Protein AF-A0A975LPV0-F1 (afdb_monomer_lite)

pLDDT: mean 86.21, std 16.2, range [37.06, 97.62]

Foldseek 3Di:
DVPPQQPDWAALVRVCVVVVHDSVVSVVVLVVVQVVCVVVVNPKHWDQDPVVNTTGID

Sequence (58 aa):
MYYMLLGSTFGRTELSKTFGVDTRTVSRYVSEINVFFMNNYINHKIVYAGELKKYRME

Radius of gyration: 11.57 Å; chains: 1; bounding box: 23×23×28 Å

Structure (mmCIF, N/CA/C/O backbone):
data_AF-A0A975LPV0-F1
#
_entry.id   AF-A0A975LPV0-F1
#
loop_
_atom_site.group_PDB
_atom_site.id
_atom_site.type_symbol
_atom_site.label_atom_id
_atom_site.label_alt_id
_atom_site.label_comp_id
_atom_site.label_asym_id
_atom_site.label_entity_id
_atom_site.label_seq_id
_atom_site.pdbx_PDB_ins_code
_atom_site.Cartn_x
_atom_site.Cartn_y
_atom_site.Cartn_z
_atom_site.occupancy
_atom_site.B_iso_or_equiv
_atom_site.auth_seq_id
_atom_site.auth_comp_id
_atom_site.auth_asym_id
_atom_site.auth_atom_id
_atom_site.pdbx_PDB_model_num
ATOM 1 N N . MET A 1 1 ? -10.488 -4.143 -18.845 1.00 42.81 1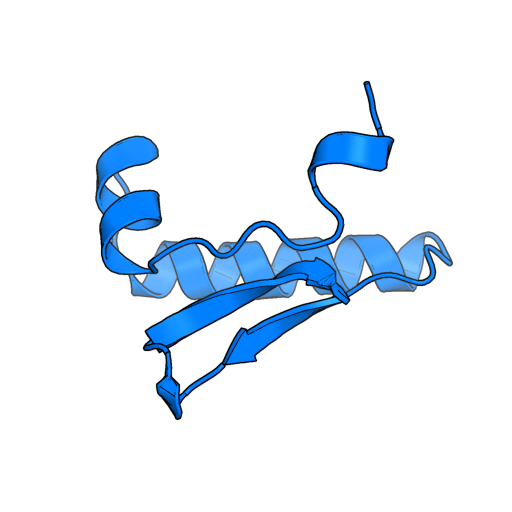 MET A N 1
ATOM 2 C CA . MET A 1 1 ? -10.598 -4.225 -17.369 1.00 42.81 1 MET A CA 1
ATOM 3 C C . MET A 1 1 ? -9.355 -3.721 -16.618 1.00 42.81 1 MET A C 1
ATOM 5 O O . MET A 1 1 ? -9.503 -3.345 -15.469 1.00 42.81 1 MET A O 1
ATOM 9 N N . TYR A 1 2 ? -8.164 -3.652 -17.237 1.00 38.22 2 TYR A N 1
ATOM 10 C CA . TYR A 1 2 ? -6.915 -3.205 -16.580 1.00 38.22 2 TYR A CA 1
ATOM 11 C C . TYR A 1 2 ? -6.830 -1.679 -16.331 1.00 38.22 2 TYR A C 1
ATOM 13 O O . TYR A 1 2 ? -6.225 -1.233 -15.366 1.00 38.22 2 TYR A O 1
ATOM 21 N N . TYR A 1 3 ? -7.506 -0.869 -17.153 1.00 37.06 3 TYR A N 1
ATOM 22 C CA . TYR A 1 3 ? -7.445 0.600 -17.092 1.00 37.06 3 TYR A CA 1
ATOM 23 C C . TYR A 1 3 ? -8.235 1.253 -15.941 1.00 37.06 3 TYR A C 1
ATOM 25 O O . TYR A 1 3 ? -8.201 2.470 -15.809 1.00 37.06 3 TYR A O 1
ATOM 33 N N . MET A 1 4 ? -8.948 0.486 -15.107 1.00 42.03 4 MET A N 1
ATOM 34 C CA . MET A 1 4 ? -9.830 1.054 -14.071 1.00 42.03 4 MET A CA 1
ATOM 35 C C . MET A 1 4 ? -9.105 1.409 -12.759 1.00 42.03 4 MET A C 1
ATOM 37 O O . MET A 1 4 ? -9.686 2.088 -11.919 1.00 42.03 4 MET A O 1
ATOM 41 N N . LEU A 1 5 ? -7.850 0.972 -12.582 1.00 51.47 5 LEU A N 1
ATOM 42 C CA . LEU A 1 5 ? -7.068 1.185 -11.352 1.00 51.47 5 LEU A CA 1
ATOM 43 C C . LEU A 1 5 ? -6.126 2.400 -11.401 1.00 51.47 5 LEU A C 1
ATOM 45 O O . LEU A 1 5 ? -5.658 2.853 -10.356 1.00 51.47 5 LEU A O 1
ATOM 49 N N . LEU A 1 6 ? -5.869 2.952 -12.591 1.00 47.25 6 LEU A N 1
ATOM 50 C CA . LEU A 1 6 ? -5.072 4.168 -12.765 1.00 47.25 6 LEU A CA 1
ATOM 51 C C . LEU A 1 6 ? -5.892 5.373 -12.279 1.00 47.25 6 LEU A C 1
ATOM 53 O O . LEU A 1 6 ? -6.727 5.908 -13.002 1.00 47.25 6 LEU A O 1
ATOM 57 N N . GLY A 1 7 ? -5.694 5.750 -11.014 1.00 56.38 7 GLY A N 1
ATOM 58 C CA . GLY A 1 7 ? -6.394 6.853 -10.342 1.00 56.38 7 GLY A CA 1
ATOM 59 C C . GLY A 1 7 ? -7.254 6.441 -9.143 1.00 56.38 7 GLY A C 1
ATOM 60 O O . GLY A 1 7 ? -7.757 7.307 -8.425 1.00 56.38 7 GLY A O 1
ATOM 61 N N . SER A 1 8 ? -7.407 5.142 -8.871 1.00 68.00 8 SER A N 1
ATOM 62 C CA . SER A 1 8 ? -8.110 4.680 -7.671 1.00 68.00 8 SER A CA 1
ATOM 63 C C . SER A 1 8 ? -7.274 4.967 -6.424 1.00 68.00 8 SER A C 1
ATOM 65 O O . SER A 1 8 ? -6.089 4.630 -6.360 1.00 68.00 8 SER A O 1
ATOM 67 N N . THR A 1 9 ? -7.895 5.576 -5.413 1.00 81.00 9 THR A N 1
ATOM 68 C CA . THR A 1 9 ? -7.263 5.787 -4.107 1.00 81.00 9 THR A CA 1
ATOM 69 C C . THR A 1 9 ? -7.950 4.932 -3.054 1.00 81.00 9 THR A C 1
ATOM 71 O O . THR A 1 9 ? -9.174 4.956 -2.945 1.00 81.00 9 THR A O 1
ATOM 74 N N . PHE A 1 10 ? -7.172 4.203 -2.257 1.00 87.06 10 PHE A N 1
ATOM 75 C CA . PHE A 1 10 ? -7.688 3.275 -1.250 1.00 87.06 10 PHE A CA 1
ATOM 76 C C . PHE A 1 10 ? -7.234 3.667 0.153 1.00 87.06 10 PHE A C 1
ATOM 78 O O . PHE A 1 10 ? -6.046 3.894 0.396 1.00 87.06 10 PHE A O 1
ATOM 85 N N . GLY A 1 11 ? -8.164 3.745 1.104 1.00 90.19 11 GLY A N 1
ATOM 86 C CA . GLY A 1 11 ? -7.828 4.053 2.493 1.00 90.19 11 GLY A CA 1
ATOM 87 C C . GLY A 1 11 ? -7.137 2.883 3.190 1.00 90.19 11 GLY A C 1
ATOM 88 O O . GLY A 1 11 ? -7.569 1.741 3.076 1.00 90.19 11 GLY A O 1
ATOM 89 N N . ARG A 1 12 ? -6.108 3.147 4.004 1.00 89.81 12 ARG A N 1
ATOM 90 C CA . ARG A 1 12 ? -5.438 2.082 4.778 1.00 89.81 12 ARG A CA 1
ATOM 91 C C . ARG A 1 12 ? -6.403 1.333 5.710 1.00 89.81 12 ARG A C 1
ATOM 93 O O . ARG A 1 12 ? -6.330 0.114 5.824 1.00 89.81 12 ARG A O 1
ATOM 100 N N . THR A 1 13 ? -7.314 2.055 6.364 1.00 90.88 13 THR A N 1
ATOM 101 C CA . THR A 1 13 ? -8.340 1.471 7.249 1.00 90.88 13 THR A CA 1
ATOM 102 C C . THR A 1 13 ? -9.417 0.716 6.472 1.00 90.88 13 THR A C 1
ATOM 104 O O . THR A 1 13 ? -9.941 -0.278 6.959 1.00 90.88 13 THR A O 1
ATOM 107 N N . GLU A 1 14 ? -9.743 1.174 5.267 1.00 90.94 14 GLU A N 1
ATOM 108 C CA . GLU A 1 14 ? -10.691 0.500 4.380 1.00 90.94 14 GLU A CA 1
ATOM 109 C C . GLU A 1 14 ? -10.127 -0.847 3.928 1.00 90.94 14 GLU A C 1
ATOM 111 O O . GLU A 1 14 ? -10.753 -1.871 4.169 1.00 90.94 14 GLU A O 1
ATOM 116 N N . LEU A 1 15 ? -8.892 -0.864 3.415 1.00 91.88 15 LEU A N 1
ATOM 117 C CA . LEU A 1 15 ? -8.187 -2.094 3.039 1.00 91.88 15 LEU A CA 1
ATOM 118 C C . LEU A 1 15 ? -8.073 -3.063 4.223 1.00 91.88 15 LEU A C 1
ATOM 120 O O . LEU A 1 15 ? -8.316 -4.254 4.074 1.00 91.88 15 LEU A O 1
ATOM 124 N N . SER A 1 16 ? -7.760 -2.548 5.414 1.00 94.19 16 SER A N 1
ATOM 125 C CA . SER A 1 16 ? -7.703 -3.348 6.642 1.00 94.19 16 SER A CA 1
ATOM 126 C C . SER A 1 16 ? -9.029 -4.063 6.925 1.00 94.19 16 SER A C 1
ATOM 128 O O . SER A 1 16 ? -9.028 -5.265 7.179 1.00 94.19 16 SER A O 1
ATOM 130 N N . LYS A 1 17 ? -10.166 -3.364 6.813 1.00 95.00 17 LYS A N 1
ATOM 131 C CA . LYS A 1 17 ? -11.497 -3.965 6.993 1.00 95.00 17 LYS A CA 1
ATOM 132 C C . LYS A 1 17 ? -11.848 -4.943 5.874 1.00 95.00 17 LYS A C 1
ATOM 134 O O . LYS A 1 17 ? -12.311 -6.037 6.167 1.00 95.00 17 LYS A O 1
ATOM 139 N N . THR A 1 18 ? -11.609 -4.563 4.620 1.00 92.94 18 THR A N 1
ATOM 140 C CA . THR A 1 18 ? -11.936 -5.376 3.440 1.00 92.94 18 THR A CA 1
ATOM 141 C C . THR A 1 18 ? -11.198 -6.710 3.442 1.00 92.94 18 THR A C 1
ATOM 143 O O . THR A 1 18 ? -11.785 -7.736 3.117 1.00 92.94 18 THR A O 1
ATOM 146 N N . PHE A 1 19 ? -9.924 -6.709 3.837 1.00 91.56 19 PHE A N 1
ATOM 147 C CA . PHE A 1 19 ? -9.096 -7.914 3.860 1.00 91.56 19 PHE A CA 1
ATOM 148 C C . PHE A 1 19 ? -9.043 -8.600 5.230 1.00 91.56 19 PHE A C 1
ATOM 150 O O . PHE A 1 19 ? -8.416 -9.647 5.351 1.00 91.56 19 PHE A O 1
ATOM 157 N N . GLY A 1 20 ? -9.678 -8.033 6.262 1.00 95.12 20 GLY A N 1
ATOM 158 C CA . GLY A 1 20 ? -9.685 -8.604 7.612 1.00 95.12 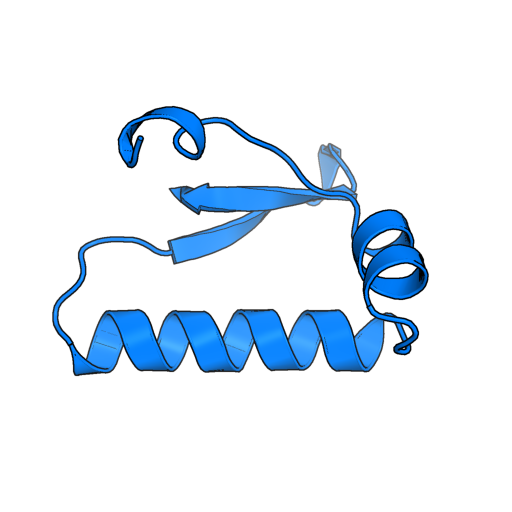20 GLY A CA 1
ATOM 159 C C . GLY A 1 20 ? -8.300 -8.669 8.265 1.00 95.12 20 GLY A C 1
ATOM 160 O O . GLY A 1 20 ? -8.027 -9.582 9.039 1.00 95.12 20 GLY A O 1
ATOM 161 N N . VAL A 1 21 ? -7.415 -7.721 7.948 1.00 95.25 21 VAL A N 1
ATOM 162 C CA . VAL A 1 21 ? -6.031 -7.667 8.452 1.00 95.25 21 VAL A CA 1
ATOM 163 C C . VAL A 1 21 ? -5.756 -6.348 9.148 1.00 95.25 21 VAL A C 1
ATOM 165 O O . VAL A 1 21 ? -6.424 -5.348 8.896 1.00 95.25 21 VAL A O 1
ATOM 168 N N . ASP A 1 22 ? -4.742 -6.299 10.003 1.00 95.50 22 ASP A N 1
ATOM 169 C CA . ASP A 1 22 ? -4.344 -5.052 10.644 1.00 95.50 22 ASP A CA 1
ATOM 170 C C . ASP A 1 22 ? -3.712 -4.060 9.641 1.00 95.50 22 ASP A C 1
ATOM 172 O O . ASP A 1 22 ? -3.176 -4.415 8.587 1.00 95.50 22 ASP A O 1
ATOM 176 N N . THR A 1 23 ? -3.752 -2.770 9.977 1.00 92.69 23 THR A N 1
ATOM 177 C CA . THR A 1 23 ? -3.237 -1.703 9.098 1.00 92.69 23 THR A CA 1
ATOM 178 C C . THR A 1 23 ? -1.722 -1.767 8.845 1.00 92.69 23 THR A C 1
ATOM 180 O O . THR A 1 23 ? -1.247 -1.247 7.827 1.00 92.69 23 THR A O 1
ATOM 183 N N . ARG A 1 24 ? -0.945 -2.401 9.732 1.00 94.44 24 ARG A N 1
ATOM 184 C CA . ARG A 1 24 ? 0.494 -2.630 9.541 1.00 94.44 24 ARG A CA 1
ATOM 185 C C . ARG A 1 24 ? 0.714 -3.754 8.528 1.00 94.44 24 ARG A C 1
ATOM 187 O O . ARG A 1 24 ? 1.574 -3.603 7.663 1.00 94.44 24 ARG A O 1
ATOM 194 N N . THR A 1 25 ? -0.105 -4.800 8.553 1.00 96.06 25 THR A N 1
ATOM 195 C CA . THR A 1 25 ? -0.133 -5.858 7.538 1.00 96.06 25 THR A CA 1
ATOM 196 C C . THR A 1 25 ? -0.501 -5.304 6.164 1.00 96.06 25 THR A C 1
ATOM 198 O O . THR A 1 25 ? 0.193 -5.613 5.200 1.00 96.06 25 THR A O 1
ATOM 201 N N . VAL A 1 26 ? -1.476 -4.388 6.067 1.00 94.81 26 VAL A N 1
ATOM 202 C CA . VAL A 1 26 ? -1.754 -3.664 4.805 1.00 94.81 26 VAL A CA 1
ATOM 203 C C . VAL A 1 26 ? -0.497 -2.965 4.282 1.00 94.81 26 VAL A C 1
ATOM 205 O O . VAL A 1 26 ? -0.177 -3.053 3.100 1.00 94.81 26 VAL A O 1
ATOM 208 N N . SER A 1 27 ? 0.241 -2.293 5.169 1.00 93.69 27 SER A N 1
ATOM 209 C CA . SER A 1 27 ? 1.457 -1.566 4.786 1.00 93.69 27 SER A CA 1
ATOM 210 C C . SER A 1 27 ? 2.549 -2.521 4.294 1.00 93.69 27 SER A C 1
ATOM 212 O O . SER A 1 27 ? 3.221 -2.226 3.310 1.00 93.69 27 SER A O 1
ATOM 214 N N . ARG A 1 28 ? 2.680 -3.689 4.936 1.00 96.44 28 ARG A N 1
ATOM 215 C CA . ARG A 1 28 ? 3.596 -4.752 4.513 1.00 96.44 28 ARG A CA 1
ATOM 216 C C . ARG A 1 28 ? 3.228 -5.308 3.134 1.00 96.44 28 ARG A C 1
ATOM 218 O O . ARG A 1 28 ? 4.104 -5.389 2.281 1.00 96.44 28 ARG A O 1
ATOM 225 N N . TYR A 1 29 ? 1.956 -5.620 2.887 1.00 95.25 29 TYR A N 1
ATOM 226 C CA . TYR A 1 29 ? 1.510 -6.118 1.581 1.00 95.25 29 TYR A CA 1
ATOM 227 C C . TYR A 1 29 ? 1.757 -5.114 0.459 1.00 95.25 29 TYR A C 1
ATOM 229 O O . TYR A 1 29 ? 2.213 -5.493 -0.613 1.00 95.25 29 TYR A O 1
ATOM 237 N N . VAL A 1 30 ? 1.537 -3.821 0.708 1.00 94.88 30 VAL A N 1
ATOM 238 C CA . VAL A 1 30 ? 1.878 -2.772 -0.263 1.00 94.88 30 VAL A CA 1
ATOM 239 C C . VAL A 1 30 ? 3.375 -2.787 -0.603 1.00 94.88 30 VAL A C 1
ATOM 241 O O . VAL A 1 30 ? 3.739 -2.674 -1.773 1.00 94.88 30 VAL A O 1
ATOM 244 N N . SER A 1 31 ? 4.253 -2.962 0.390 1.00 95.94 31 SER A N 1
ATOM 245 C CA . SER A 1 31 ? 5.694 -3.111 0.149 1.00 95.94 31 SER A CA 1
ATOM 246 C C . SER A 1 31 ? 6.025 -4.366 -0.661 1.00 95.94 31 SER A C 1
ATOM 248 O O . SER A 1 31 ? 6.799 -4.275 -1.610 1.00 95.94 31 SER A O 1
ATOM 250 N N . GLU A 1 32 ? 5.427 -5.512 -0.334 1.00 97.25 32 GLU A N 1
ATOM 251 C CA . GLU A 1 32 ? 5.633 -6.778 -1.055 1.00 97.25 32 GLU A CA 1
ATOM 252 C C . GLU A 1 32 ? 5.175 -6.687 -2.521 1.00 97.25 32 GLU A C 1
ATOM 254 O O . GLU A 1 32 ? 5.895 -7.118 -3.420 1.00 97.25 32 GLU A O 1
ATOM 259 N N . ILE A 1 33 ? 4.032 -6.045 -2.785 1.00 95.44 33 ILE A N 1
ATOM 260 C CA . ILE A 1 33 ? 3.527 -5.810 -4.147 1.00 95.44 33 ILE A CA 1
ATOM 261 C C . ILE A 1 33 ? 4.483 -4.910 -4.941 1.00 95.44 33 ILE A C 1
ATOM 263 O O . ILE A 1 33 ? 4.784 -5.196 -6.097 1.00 95.44 33 ILE A O 1
ATOM 267 N N . ASN A 1 34 ? 5.011 -3.849 -4.327 1.00 95.69 34 ASN A N 1
ATOM 268 C CA . ASN A 1 34 ? 5.993 -2.985 -4.986 1.00 95.69 34 ASN A CA 1
ATOM 269 C C . ASN A 1 34 ? 7.295 -3.728 -5.323 1.00 95.69 34 ASN A C 1
ATOM 271 O O . ASN A 1 34 ? 7.870 -3.503 -6.386 1.00 95.69 34 ASN A O 1
ATOM 275 N N . VAL A 1 35 ? 7.748 -4.632 -4.447 1.00 97.38 35 VAL A N 1
ATOM 276 C CA . VAL A 1 35 ? 8.895 -5.508 -4.735 1.00 97.38 35 VAL A CA 1
ATOM 277 C C . VAL A 1 35 ? 8.579 -6.437 -5.906 1.00 97.38 3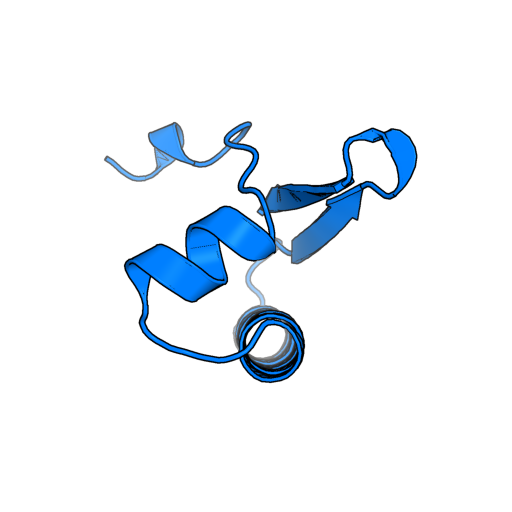5 VAL A C 1
ATOM 279 O O . VAL A 1 35 ? 9.409 -6.599 -6.798 1.00 97.38 35 VAL A O 1
ATOM 282 N N . PHE A 1 36 ? 7.371 -7.002 -5.954 1.00 97.12 36 PHE A N 1
ATOM 283 C CA . PHE A 1 36 ? 6.927 -7.805 -7.089 1.00 97.12 36 PHE A CA 1
ATOM 284 C C . PHE A 1 36 ? 6.941 -7.005 -8.401 1.00 97.12 36 PHE A C 1
ATOM 286 O O . PHE A 1 36 ? 7.473 -7.502 -9.393 1.00 97.12 36 PHE A O 1
ATOM 293 N N . PHE A 1 37 ? 6.427 -5.770 -8.421 1.00 95.94 37 PHE A N 1
ATOM 294 C CA . PHE A 1 37 ? 6.471 -4.921 -9.619 1.00 95.94 37 PHE A CA 1
ATOM 295 C C . PHE A 1 37 ? 7.900 -4.667 -10.092 1.00 95.94 37 PHE A C 1
ATOM 297 O O . PHE A 1 37 ? 8.197 -4.869 -11.269 1.00 95.94 37 PHE A O 1
ATOM 304 N N . MET A 1 38 ? 8.796 -4.321 -9.166 1.00 95.50 38 MET A N 1
ATOM 305 C CA . MET A 1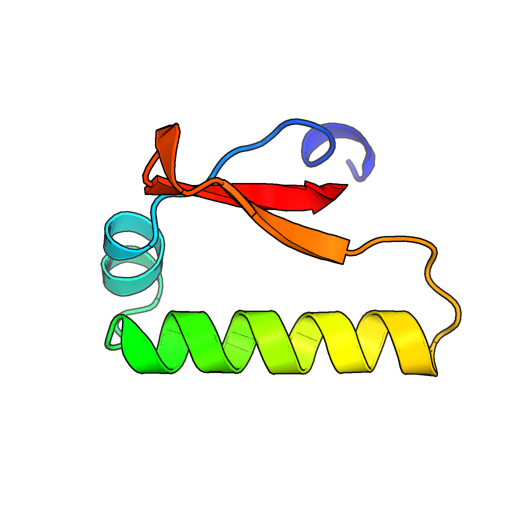 38 ? 10.210 -4.100 -9.459 1.00 95.50 38 MET A CA 1
ATOM 306 C C . MET A 1 38 ? 10.875 -5.349 -10.054 1.00 95.50 38 MET A C 1
ATOM 308 O O . MET A 1 38 ? 11.536 -5.258 -11.085 1.00 95.50 38 MET A O 1
ATOM 312 N N . ASN A 1 39 ? 10.661 -6.519 -9.447 1.00 97.62 39 ASN A N 1
ATOM 313 C CA . ASN A 1 39 ? 11.266 -7.777 -9.895 1.00 97.62 39 ASN A CA 1
ATOM 314 C C . ASN A 1 39 ? 10.761 -8.236 -11.271 1.00 97.62 39 ASN A C 1
ATOM 316 O O . ASN A 1 39 ? 11.448 -8.991 -11.952 1.00 97.62 39 ASN A O 1
ATOM 320 N N . ASN A 1 40 ? 9.568 -7.793 -11.673 1.00 97.31 40 ASN A N 1
ATOM 321 C CA .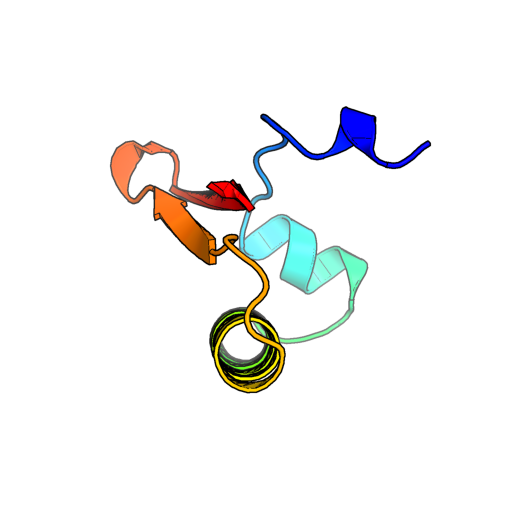 ASN A 1 40 ? 8.953 -8.140 -12.954 1.00 97.31 40 ASN A CA 1
ATOM 322 C C . ASN A 1 40 ? 9.044 -7.008 -13.990 1.00 97.31 40 ASN A C 1
ATOM 324 O O . ASN A 1 40 ? 8.380 -7.084 -15.021 1.00 97.31 40 ASN A O 1
ATOM 328 N N . TYR A 1 41 ? 9.838 -5.960 -13.731 1.00 94.81 41 TYR A N 1
ATOM 329 C CA . TYR A 1 41 ? 9.979 -4.792 -14.613 1.00 94.81 41 TYR A CA 1
ATOM 330 C C . TYR A 1 41 ? 8.638 -4.125 -14.973 1.00 94.81 41 TYR A C 1
ATOM 332 O O . TYR A 1 41 ? 8.473 -3.551 -16.050 1.00 94.81 41 TYR A O 1
ATOM 340 N N . ILE A 1 42 ? 7.666 -4.194 -14.061 1.00 93.88 42 ILE A N 1
ATOM 341 C CA . ILE A 1 42 ? 6.374 -3.529 -14.200 1.00 93.88 42 ILE A CA 1
ATOM 342 C C . ILE A 1 42 ? 6.567 -2.077 -13.761 1.00 93.88 42 ILE A C 1
ATOM 344 O O . ILE A 1 42 ? 6.903 -1.816 -12.607 1.00 93.88 42 ILE A O 1
ATOM 348 N N . ASN A 1 43 ? 6.341 -1.128 -14.672 1.00 92.25 43 ASN A N 1
ATOM 349 C CA . ASN A 1 43 ? 6.487 0.306 -14.409 1.00 92.25 43 ASN A CA 1
ATOM 350 C C . ASN A 1 43 ? 5.288 0.873 -13.627 1.00 92.25 43 ASN A C 1
ATOM 352 O O . ASN A 1 43 ? 4.575 1.741 -14.123 1.00 92.25 43 ASN A O 1
ATOM 356 N N . HIS A 1 44 ? 5.055 0.332 -12.430 1.00 90.31 44 HIS A N 1
ATOM 357 C CA . HIS A 1 44 ? 4.021 0.776 -11.503 1.00 90.31 44 HIS A CA 1
ATOM 358 C C . HIS A 1 44 ? 4.510 0.754 -10.061 1.00 90.31 44 HIS A C 1
ATOM 360 O O . HIS A 1 44 ? 5.371 -0.045 -9.682 1.00 90.31 44 HIS A O 1
ATOM 366 N N . LYS A 1 45 ? 3.912 1.604 -9.227 1.00 92.69 45 LYS A N 1
ATOM 367 C CA . LYS A 1 45 ? 4.158 1.627 -7.787 1.00 92.69 45 LYS A CA 1
ATOM 368 C C . LYS A 1 45 ? 2.912 2.037 -7.020 1.00 92.69 45 LYS A C 1
ATOM 370 O O . LYS A 1 45 ? 2.220 2.983 -7.366 1.00 92.69 45 LYS A O 1
ATOM 375 N N . ILE A 1 46 ? 2.656 1.366 -5.907 1.00 93.19 46 ILE A N 1
ATOM 376 C CA . ILE A 1 46 ? 1.666 1.797 -4.924 1.00 93.19 46 ILE A CA 1
ATOM 377 C C . ILE A 1 46 ? 2.351 2.731 -3.926 1.00 93.19 46 ILE A C 1
ATOM 379 O O . ILE A 1 46 ? 3.310 2.346 -3.250 1.00 93.19 46 ILE A O 1
ATOM 383 N N . VAL A 1 47 ? 1.846 3.955 -3.805 1.00 91.81 47 VAL A N 1
ATOM 384 C CA . VAL A 1 47 ? 2.429 5.018 -2.976 1.00 91.81 47 VAL A CA 1
ATOM 385 C C . VAL A 1 47 ? 1.407 5.514 -1.964 1.00 91.81 47 VAL A C 1
ATOM 387 O O . VAL A 1 47 ? 0.218 5.613 -2.263 1.00 91.81 47 VAL A O 1
ATOM 390 N N . TYR A 1 48 ? 1.856 5.820 -0.747 1.00 91.56 48 TYR A N 1
ATOM 391 C CA . TYR A 1 48 ? 0.994 6.383 0.288 1.00 91.56 48 TYR A CA 1
ATOM 392 C C . TYR A 1 48 ? 0.987 7.913 0.202 1.00 91.56 48 TYR A C 1
ATOM 394 O O . TYR A 1 48 ? 1.987 8.564 0.501 1.00 91.56 48 TYR A O 1
ATOM 402 N N . ALA A 1 49 ? -0.151 8.491 -0.181 1.00 88.38 49 ALA A N 1
ATOM 403 C CA . ALA A 1 49 ? -0.374 9.930 -0.188 1.00 88.38 49 ALA A CA 1
ATOM 404 C C . ALA A 1 49 ? -0.768 10.392 1.224 1.00 88.38 49 ALA A C 1
ATOM 406 O O . ALA A 1 49 ? -1.923 10.252 1.636 1.00 88.38 49 ALA A O 1
ATOM 407 N N . GLY A 1 50 ? 0.200 10.932 1.974 1.00 82.56 50 GLY A N 1
ATOM 408 C CA . GLY A 1 50 ? 0.026 11.339 3.375 1.00 82.56 50 GLY A CA 1
ATOM 409 C C . GLY A 1 50 ? -1.100 12.354 3.599 1.00 82.56 50 GLY A C 1
ATOM 410 O O . GLY A 1 50 ? -1.864 12.203 4.550 1.00 82.56 50 GLY A O 1
ATOM 411 N N . GLU A 1 51 ? -1.258 13.313 2.685 1.00 83.88 51 GLU A N 1
ATOM 412 C CA . GLU A 1 51 ? -2.319 14.333 2.719 1.00 83.88 51 GLU A CA 1
ATOM 413 C C . GLU A 1 51 ? -3.721 13.718 2.626 1.00 83.88 51 GLU A C 1
ATOM 415 O O . GLU A 1 51 ? -4.638 14.113 3.342 1.00 83.88 51 GLU A O 1
ATOM 420 N N . LEU A 1 52 ? -3.873 12.693 1.784 1.00 82.12 52 LEU A N 1
ATOM 421 C CA . LEU A 1 52 ? -5.147 12.011 1.551 1.00 82.12 52 LEU A CA 1
ATOM 422 C C . LEU A 1 52 ? -5.372 10.836 2.509 1.00 82.12 52 LEU A C 1
ATOM 424 O O . LEU A 1 52 ? -6.475 10.299 2.561 1.00 82.12 52 LEU A O 1
ATOM 428 N N . LYS A 1 53 ? -4.333 10.412 3.243 1.00 85.44 53 LYS A N 1
ATOM 429 C CA . LYS A 1 53 ? -4.296 9.177 4.047 1.00 85.44 53 LYS A CA 1
ATOM 430 C C . LYS A 1 53 ? -4.713 7.929 3.251 1.00 85.44 53 LYS A C 1
ATOM 432 O O . LYS A 1 53 ? -5.374 7.026 3.775 1.00 85.44 53 LYS A O 1
ATOM 437 N N . LYS A 1 54 ? -4.330 7.879 1.973 1.00 91.19 54 LYS A N 1
ATOM 438 C CA . LYS A 1 54 ? -4.710 6.824 1.023 1.00 91.19 54 LYS A CA 1
ATOM 439 C C . LYS A 1 54 ? -3.509 6.313 0.238 1.00 91.19 54 LYS A C 1
ATOM 441 O O . LYS A 1 54 ? -2.555 7.047 -0.000 1.00 91.19 54 LYS A O 1
ATOM 446 N N . TYR A 1 55 ? -3.588 5.064 -0.196 1.00 92.12 55 TYR A N 1
ATOM 447 C CA . TYR A 1 55 ? -2.719 4.511 -1.223 1.00 92.12 55 TYR A CA 1
ATOM 448 C C . TYR A 1 55 ? -3.246 4.877 -2.604 1.00 92.12 55 TYR A C 1
ATOM 450 O O . TYR A 1 55 ? -4.457 4.877 -2.815 1.00 92.12 55 TYR A O 1
ATOM 458 N N . ARG A 1 56 ? -2.344 5.158 -3.538 1.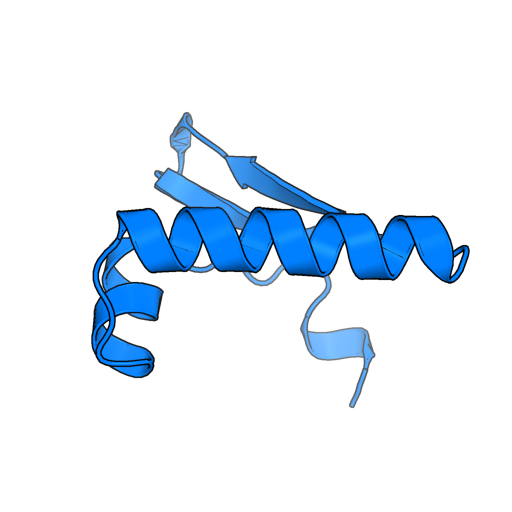00 89.56 56 ARG A N 1
ATOM 459 C CA . ARG A 1 56 ? -2.644 5.329 -4.962 1.00 89.56 56 ARG A CA 1
ATOM 460 C C . ARG A 1 56 ? -1.639 4.544 -5.791 1.00 89.56 56 ARG A C 1
ATOM 462 O O . ARG A 1 56 ? -0.510 4.352 -5.342 1.00 89.56 56 ARG A O 1
ATOM 469 N N . MET A 1 57 ? -2.057 4.098 -6.966 1.00 89.19 57 MET A N 1
ATOM 470 C CA . MET A 1 57 ? -1.158 3.505 -7.950 1.00 89.19 57 MET A CA 1
ATOM 471 C C . MET A 1 57 ? -0.635 4.605 -8.874 1.00 89.19 57 MET A C 1
ATOM 473 O O . MET A 1 57 ? -1.423 5.400 -9.387 1.00 89.19 57 MET A O 1
ATOM 477 N N . GLU A 1 58 ? 0.681 4.651 -9.025 1.00 87.19 58 GLU A N 1
ATOM 478 C CA . GLU A 1 58 ? 1.429 5.465 -9.985 1.00 87.19 58 GLU A CA 1
ATOM 479 C C . GLU A 1 58 ? 2.028 4.562 -11.066 1.00 87.19 58 GLU A C 1
ATOM 481 O O . GLU A 1 58 ? 2.341 3.386 -10.753 1.00 87.19 58 GLU A O 1
#

Secondary structure (DSSP, 8-state):
-GGGSTT-EEEHHHHHHHHT--HHHHHHHHHHHHHHHHHTT----EEEETTTTEEEE-